Protein AF-A0A357FZ23-F1 (afdb_monomer_lite)

Radius of gyration: 27.16 Å; chains: 1; bounding box: 58×34×66 Å

Foldseek 3Di:
DCVVCVPVNVVVVVVVVVVVVVVVVVDDDDPDDDDPPLDDKDKDFDDPPDDLVNQVVVQVVVQVVQVVDVSDPHDDKDAAFDPDPVTPGHRRIMID

pLDDT: mean 87.71, std 7.06, range [60.09, 96.25]

Secondary structure (DSSP, 8-state):
-TTTSHHHHHHHHHHHHHHTHHHHTT----SSPPP--S------BPPTT--HHHHHHHHHHHHHHHTTSTT-S----EES--SSTT----TTBEE-

Structure (mmCIF, N/CA/C/O backbone):
data_AF-A0A357FZ23-F1
#
_entry.id   AF-A0A357FZ23-F1
#
loop_
_atom_site.group_PDB
_atom_site.id
_atom_site.type_symbol
_atom_site.label_atom_id
_atom_site.label_alt_id
_atom_site.label_comp_id
_atom_site.label_asym_id
_atom_site.label_entity_id
_atom_site.label_seq_id
_atom_site.pdbx_PDB_ins_code
_atom_site.Cartn_x
_atom_site.Cartn_y
_atom_site.Cartn_z
_atom_site.occupancy
_atom_site.B_iso_or_equiv
_atom_site.auth_seq_id
_atom_site.auth_comp_id
_atom_site.auth_asym_id
_atom_site.auth_atom_id
_atom_site.pdbx_PDB_model_num
ATOM 1 N N . MET A 1 1 ? -36.381 -7.744 37.051 1.00 60.09 1 MET A N 1
ATOM 2 C CA . MET A 1 1 ? -35.070 -8.378 37.308 1.00 60.09 1 MET A CA 1
ATOM 3 C C . MET A 1 1 ? -34.018 -7.376 37.783 1.00 60.09 1 MET A C 1
ATOM 5 O O . MET A 1 1 ? -33.565 -7.533 38.907 1.00 60.09 1 MET A O 1
ATOM 9 N N . ALA A 1 2 ? -33.676 -6.326 37.021 1.00 60.28 2 ALA A N 1
ATOM 10 C CA . ALA A 1 2 ? -32.646 -5.352 37.437 1.00 60.28 2 ALA A CA 1
ATOM 11 C C . ALA A 1 2 ? -32.967 -4.603 38.755 1.00 60.28 2 ALA A C 1
ATOM 13 O O . ALA A 1 2 ? -32.118 -4.493 39.632 1.00 60.28 2 ALA A O 1
ATOM 14 N N . LEU A 1 3 ? -34.218 -4.159 38.939 1.00 69.94 3 LEU A N 1
ATOM 15 C CA . LEU A 1 3 ? -34.681 -3.487 40.168 1.00 69.94 3 LEU A CA 1
ATOM 16 C C . LEU A 1 3 ? -34.973 -4.455 41.329 1.00 69.94 3 LEU A C 1
ATOM 18 O O . LEU A 1 3 ? -35.201 -4.027 42.454 1.00 69.94 3 LEU A O 1
ATOM 22 N N . THR A 1 4 ? -34.983 -5.762 41.054 1.00 79.81 4 THR A N 1
ATOM 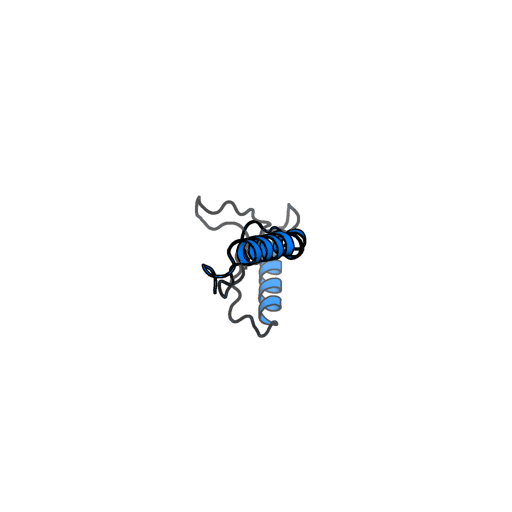23 C CA . THR A 1 4 ? -35.336 -6.815 42.018 1.00 79.81 4 THR A CA 1
ATOM 24 C C . THR A 1 4 ? -34.104 -7.321 42.778 1.00 79.81 4 THR A C 1
ATOM 26 O O . THR A 1 4 ? -34.212 -7.673 43.947 1.00 79.81 4 THR A O 1
ATOM 29 N N . PHE A 1 5 ? -32.919 -7.295 42.148 1.00 81.88 5 PHE A N 1
ATOM 30 C CA . PHE A 1 5 ? -31.633 -7.660 42.761 1.00 81.88 5 PHE A CA 1
ATOM 31 C C . PHE A 1 5 ? -30.536 -6.639 42.401 1.00 81.88 5 PHE A C 1
ATOM 33 O O . PHE A 1 5 ? -29.640 -6.931 41.599 1.00 81.88 5 PHE A O 1
ATOM 40 N N . PRO A 1 6 ? -30.571 -5.430 42.990 1.00 83.50 6 PRO A N 1
ATOM 41 C CA . PRO A 1 6 ? -29.705 -4.327 42.572 1.00 83.50 6 PRO A CA 1
ATOM 42 C C . PRO A 1 6 ? -28.211 -4.642 42.755 1.00 83.50 6 PRO A C 1
ATOM 44 O O . PRO A 1 6 ? -27.417 -4.407 41.851 1.00 83.50 6 PRO A O 1
ATOM 47 N N . LYS A 1 7 ? -27.820 -5.265 43.876 1.00 89.25 7 LYS A N 1
ATOM 48 C CA . LYS A 1 7 ? -26.413 -5.622 44.154 1.00 89.25 7 LYS A CA 1
ATOM 49 C C . LYS A 1 7 ? -25.861 -6.673 43.185 1.00 89.25 7 LYS A C 1
ATOM 51 O O . LYS A 1 7 ? -24.743 -6.530 42.704 1.00 89.25 7 LYS A O 1
ATOM 56 N N . ALA A 1 8 ? -26.650 -7.708 42.883 1.00 90.38 8 ALA A N 1
ATOM 57 C CA . ALA A 1 8 ? -26.251 -8.764 41.951 1.00 90.38 8 ALA A CA 1
ATOM 58 C C . ALA A 1 8 ? -26.084 -8.216 40.528 1.00 90.38 8 ALA A C 1
ATOM 60 O O . ALA A 1 8 ? -25.128 -8.56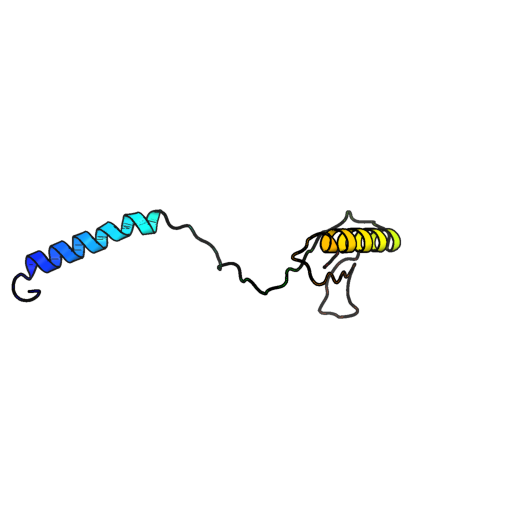0 39.840 1.00 90.38 8 ALA A O 1
ATOM 61 N N . THR A 1 9 ? -26.972 -7.305 40.124 1.00 91.00 9 THR A N 1
ATOM 62 C CA . THR A 1 9 ? -26.894 -6.627 38.825 1.00 91.00 9 THR A CA 1
ATOM 63 C C . THR A 1 9 ? -25.615 -5.789 38.710 1.00 91.00 9 THR A C 1
ATOM 65 O O . THR A 1 9 ? -24.924 -5.869 37.699 1.00 91.00 9 THR A O 1
ATOM 68 N N . VAL A 1 10 ? -25.250 -5.041 39.758 1.00 93.81 10 VAL A N 1
ATOM 69 C CA . VAL A 1 10 ? -24.015 -4.233 39.789 1.00 93.81 10 VAL A CA 1
ATOM 70 C C . VAL A 1 10 ? -22.758 -5.106 39.765 1.00 93.81 10 VAL A C 1
ATOM 72 O O . VAL A 1 10 ? -21.831 -4.816 39.011 1.00 93.81 10 VAL A O 1
ATOM 75 N N . LEU A 1 11 ? -22.724 -6.192 40.544 1.00 95.44 11 LEU A N 1
ATOM 76 C CA . LEU A 1 11 ? -21.590 -7.123 40.551 1.00 95.44 11 LEU A CA 1
ATOM 77 C C . LEU A 1 11 ? -21.396 -7.797 39.192 1.00 95.44 11 LEU A C 1
ATOM 79 O O . LEU A 1 11 ? -20.270 -7.890 38.707 1.00 95.44 11 LEU A O 1
ATOM 83 N N . LEU A 1 12 ? -22.489 -8.224 38.560 1.00 94.56 12 LEU A N 1
ATOM 84 C CA . LEU A 1 12 ? -22.443 -8.813 37.228 1.00 94.56 12 LEU A CA 1
ATOM 85 C C . LEU A 1 12 ? -21.944 -7.800 36.188 1.00 94.56 12 LEU A C 1
ATOM 87 O O . LEU A 1 12 ? -21.087 -8.138 35.376 1.00 94.56 12 LEU A O 1
ATOM 91 N N . ALA A 1 13 ? -22.417 -6.552 36.242 1.00 93.81 13 ALA A N 1
ATOM 92 C CA . ALA A 1 13 ? -21.954 -5.491 35.349 1.00 93.81 13 ALA A CA 1
ATOM 93 C C . ALA A 1 13 ? -20.449 -5.208 35.511 1.00 93.81 13 ALA A C 1
ATOM 95 O O . ALA A 1 13 ? -19.739 -5.069 34.517 1.00 93.81 13 ALA A O 1
ATOM 96 N N . LEU A 1 14 ? -19.944 -5.190 36.750 1.00 96.00 14 LEU A N 1
ATOM 97 C CA . LEU A 1 14 ? -18.513 -5.048 37.047 1.00 96.00 14 LEU A CA 1
ATOM 98 C C . LEU A 1 14 ? -17.688 -6.220 36.507 1.00 96.00 14 LEU A C 1
ATOM 100 O O . LEU A 1 14 ? -16.638 -6.000 35.905 1.00 96.00 14 LEU A O 1
ATOM 104 N N . ALA A 1 15 ? -18.167 -7.453 36.683 1.00 96.06 15 ALA A N 1
ATOM 105 C CA . ALA A 1 15 ? -17.496 -8.638 36.156 1.00 96.06 15 ALA A CA 1
ATOM 106 C C . ALA A 1 15 ? -17.397 -8.592 34.621 1.00 96.06 15 ALA A C 1
ATOM 108 O O . ALA A 1 15 ? -16.329 -8.850 34.062 1.00 96.06 15 ALA A O 1
ATOM 109 N N . VAL A 1 16 ? -18.478 -8.191 33.942 1.00 95.81 16 VAL A N 1
ATOM 110 C CA . VAL A 1 16 ? -18.488 -8.001 32.484 1.00 95.81 16 VAL A CA 1
ATOM 111 C C . VAL A 1 16 ? -17.518 -6.892 32.074 1.00 95.81 16 VAL A C 1
ATOM 113 O O . VAL A 1 16 ? -16.719 -7.106 31.166 1.00 95.81 16 VAL A O 1
ATOM 116 N N . LEU A 1 17 ? -17.507 -5.751 32.767 1.00 95.38 17 LEU A N 1
ATOM 117 C CA . LEU A 1 17 ? -16.590 -4.648 32.467 1.00 95.38 17 LEU A CA 1
ATOM 118 C C . LEU A 1 17 ? -15.119 -5.081 32.570 1.00 95.38 17 LEU A C 1
ATOM 120 O O . LEU A 1 17 ? -14.348 -4.858 31.640 1.00 95.38 17 LEU A O 1
ATOM 124 N N . ILE A 1 18 ? -14.736 -5.757 33.655 1.00 96.25 18 ILE A N 1
ATOM 125 C CA . ILE A 1 18 ? -13.361 -6.244 33.851 1.00 96.25 18 ILE A CA 1
ATOM 126 C C . ILE A 1 18 ? -12.984 -7.270 32.775 1.00 96.25 18 ILE A C 1
ATOM 128 O O . ILE A 1 18 ? -11.856 -7.258 32.280 1.00 96.25 18 ILE A O 1
ATOM 132 N N . SER A 1 19 ? -13.927 -8.117 32.351 1.00 96.06 19 SER A N 1
ATOM 133 C CA . SER A 1 19 ? -13.672 -9.110 31.302 1.00 96.06 19 SER A CA 1
ATOM 134 C C . SER A 1 19 ? -13.270 -8.482 29.959 1.00 96.06 19 SER A C 1
ATOM 136 O O . SER A 1 19 ? -12.547 -9.118 29.193 1.00 96.06 19 SER A O 1
ATOM 138 N N . THR A 1 20 ? -13.644 -7.218 29.701 1.00 94.88 20 THR A N 1
ATOM 139 C CA . THR A 1 20 ? -13.258 -6.488 28.477 1.00 94.88 20 THR A CA 1
ATOM 140 C C . THR A 1 20 ? -11.776 -6.108 28.422 1.00 94.88 20 THR A C 1
ATOM 142 O O . THR A 1 20 ? -11.245 -5.891 27.334 1.00 94.88 20 THR A O 1
ATOM 145 N N . ALA A 1 21 ? -11.060 -6.114 29.552 1.00 94.88 21 ALA A N 1
ATOM 146 C CA . ALA A 1 21 ? -9.625 -5.827 29.574 1.00 94.88 21 ALA A CA 1
ATOM 147 C C . ALA A 1 21 ? -8.800 -6.885 28.812 1.00 94.88 21 ALA A C 1
ATOM 149 O O . ALA A 1 21 ? -7.794 -6.564 28.176 1.00 94.88 21 ALA A O 1
ATOM 150 N N . LEU A 1 22 ? -9.246 -8.148 28.823 1.00 94.44 22 LEU A N 1
ATOM 151 C CA . LEU A 1 22 ? -8.580 -9.248 28.120 1.00 94.44 22 LEU A CA 1
ATOM 152 C C . LEU A 1 22 ? -8.576 -9.080 26.588 1.00 94.44 22 LEU A C 1
ATOM 154 O O . LEU A 1 22 ? -7.488 -9.138 26.019 1.00 94.44 22 LEU A O 1
ATOM 158 N N . PRO A 1 23 ? -9.709 -8.864 25.888 1.00 94.25 23 PRO A N 1
ATOM 159 C CA . PRO A 1 23 ? -9.689 -8.638 24.445 1.00 94.25 23 PRO A CA 1
ATOM 160 C C . PRO A 1 23 ? -8.991 -7.327 24.073 1.00 94.25 23 PRO A C 1
ATOM 162 O O . PRO A 1 23 ? -8.205 -7.328 23.133 1.00 94.25 23 PRO A O 1
ATOM 165 N N . VAL A 1 24 ? -9.195 -6.243 24.833 1.00 94.75 24 VAL A N 1
ATOM 166 C CA . VAL A 1 24 ? -8.569 -4.939 24.544 1.00 94.75 24 VAL A CA 1
ATOM 167 C C . VAL A 1 24 ? -7.042 -5.016 24.602 1.00 94.75 24 VAL A C 1
ATOM 169 O O . VAL A 1 24 ? -6.377 -4.468 23.731 1.00 94.75 24 VAL A O 1
ATOM 172 N N . SER A 1 25 ? -6.474 -5.759 25.558 1.00 92.31 25 SER A N 1
ATOM 173 C CA . SER A 1 25 ? -5.015 -5.955 25.647 1.00 92.31 25 SER A CA 1
ATOM 174 C C . SER A 1 25 ? -4.411 -6.792 24.512 1.00 92.31 25 SER A C 1
ATOM 176 O O . SER A 1 25 ? -3.193 -6.820 24.361 1.00 92.31 25 SER A O 1
ATOM 178 N N . ARG A 1 26 ? -5.243 -7.480 23.720 1.00 94.31 26 ARG A N 1
ATOM 179 C CA . ARG A 1 26 ? -4.817 -8.290 22.568 1.00 94.31 26 ARG A CA 1
ATOM 180 C C . ARG A 1 26 ? -5.040 -7.594 21.226 1.00 94.31 26 ARG A C 1
ATOM 182 O O . ARG A 1 26 ? -4.654 -8.156 20.204 1.00 94.31 26 ARG A O 1
ATOM 189 N N . LEU A 1 27 ? -5.674 -6.421 21.206 1.00 92.06 27 LEU A N 1
ATOM 190 C CA . LEU A 1 27 ? -5.858 -5.650 19.980 1.00 92.06 27 LEU A CA 1
ATOM 191 C C . LEU A 1 27 ? -4.535 -4.996 19.567 1.00 92.06 27 LEU A C 1
ATOM 193 O O . LEU A 1 27 ? -3.814 -4.441 20.395 1.00 92.06 27 LEU A O 1
ATOM 197 N N . GLY A 1 28 ? -4.230 -5.065 18.272 1.00 89.06 28 GLY A N 1
ATOM 198 C CA . GLY A 1 28 ? -3.161 -4.277 17.668 1.00 89.06 28 GLY A CA 1
ATOM 199 C C . GLY A 1 28 ? -3.558 -2.808 17.517 1.00 89.06 28 GLY A C 1
ATOM 200 O O . GLY A 1 28 ? -4.714 -2.433 17.715 1.00 89.06 28 GLY A O 1
ATOM 201 N N . SER A 1 2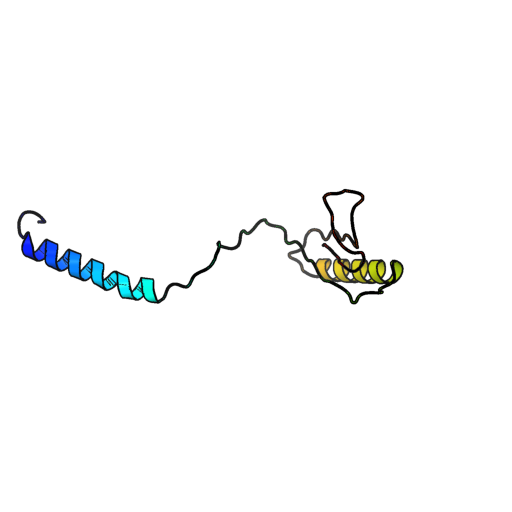9 ? -2.588 -1.980 17.138 1.00 88.62 29 SER A N 1
ATOM 202 C CA . SER A 1 29 ? -2.809 -0.581 16.778 1.00 88.62 29 SER A CA 1
ATOM 203 C C . SER A 1 29 ? -2.310 -0.351 15.359 1.00 88.62 29 SER A C 1
ATOM 205 O O . SER A 1 29 ? -1.170 -0.687 15.040 1.00 88.62 29 SER A O 1
ATOM 207 N N . GLU A 1 30 ? -3.164 0.229 14.525 1.00 90.88 30 GLU A N 1
ATOM 208 C CA . GLU A 1 30 ? -2.841 0.690 13.177 1.00 90.88 30 GLU A CA 1
ATOM 209 C C . GLU A 1 30 ? -3.306 2.145 13.051 1.00 90.88 30 GLU A C 1
ATOM 211 O O . GLU A 1 30 ? -4.268 2.548 13.704 1.00 90.88 30 GLU A O 1
ATOM 216 N N . PHE A 1 31 ? -2.622 2.951 12.233 1.00 89.19 31 PHE A N 1
ATOM 217 C CA . PHE A 1 31 ? -2.993 4.360 12.046 1.00 89.19 31 PHE A CA 1
ATOM 218 C C . PHE A 1 31 ? -4.380 4.498 11.402 1.00 89.19 31 PHE A C 1
ATOM 220 O O . PHE A 1 31 ? -5.216 5.271 11.866 1.00 89.19 31 PHE A O 1
ATOM 227 N N . MET A 1 32 ? -4.623 3.725 10.345 1.00 91.25 32 MET A N 1
ATOM 228 C CA . MET A 1 32 ? -5.892 3.650 9.632 1.00 91.25 32 MET A CA 1
ATOM 229 C C . MET A 1 32 ? -5.964 2.299 8.903 1.00 91.25 32 MET A C 1
ATOM 231 O O . MET A 1 32 ? -4.929 1.854 8.400 1.00 91.25 32 MET A O 1
ATOM 235 N N . PRO A 1 33 ? -7.142 1.654 8.815 1.00 87.62 33 PRO A N 1
ATOM 236 C CA . PRO A 1 33 ? -7.295 0.428 8.040 1.00 87.62 33 PRO A CA 1
ATOM 237 C C . PRO A 1 33 ? -6.948 0.647 6.558 1.00 87.62 33 PRO A C 1
ATOM 239 O O . PRO A 1 33 ? -7.247 1.720 6.023 1.00 87.62 33 PRO A O 1
ATOM 242 N N . PRO A 1 34 ? -6.367 -0.352 5.871 1.00 85.94 34 PRO A N 1
ATOM 243 C CA . PRO A 1 34 ? -6.096 -0.252 4.443 1.00 85.94 34 PRO A CA 1
ATOM 244 C C . PRO A 1 34 ? -7.404 -0.103 3.653 1.00 85.94 34 PRO A C 1
ATOM 246 O O . PRO A 1 34 ? -8.372 -0.832 3.881 1.00 85.94 34 PRO A O 1
ATOM 249 N N . LEU A 1 35 ? -7.426 0.843 2.712 1.00 87.75 35 LEU A N 1
ATOM 250 C CA . LEU A 1 35 ? -8.557 1.076 1.818 1.00 87.75 35 LEU A CA 1
ATOM 251 C C . LEU A 1 35 ? -8.372 0.275 0.522 1.00 87.75 35 LEU A C 1
ATOM 253 O O . LEU A 1 35 ? -7.335 0.367 -0.130 1.00 87.75 35 LEU A O 1
ATOM 257 N N . TYR A 1 36 ? -9.382 -0.505 0.135 1.00 87.69 36 TYR A N 1
ATOM 258 C CA . TYR A 1 36 ? -9.365 -1.277 -1.110 1.00 87.69 36 TYR A CA 1
ATOM 259 C C . TYR A 1 36 ? -10.006 -0.471 -2.242 1.00 87.69 36 TYR A C 1
ATOM 261 O O . TYR A 1 36 ? -11.209 -0.550 -2.475 1.00 87.69 36 TYR A O 1
ATOM 269 N N . GLU A 1 37 ? -9.192 0.311 -2.947 1.00 88.12 37 GLU A N 1
ATOM 270 C CA . GLU A 1 37 ? -9.645 1.241 -3.995 1.00 88.12 37 GLU A CA 1
ATOM 271 C C . GLU A 1 37 ? -9.939 0.562 -5.349 1.00 88.12 37 GLU A C 1
ATOM 273 O O . GLU A 1 37 ? -10.415 1.204 -6.279 1.00 88.12 37 GLU A O 1
ATOM 278 N N . GLY A 1 38 ? -9.670 -0.743 -5.480 1.00 86.62 38 GLY A N 1
ATOM 279 C CA . GLY A 1 38 ? -9.824 -1.492 -6.738 1.00 86.62 38 GLY A CA 1
ATOM 280 C C . GLY A 1 38 ? -8.676 -1.289 -7.736 1.00 86.62 38 GLY A C 1
ATOM 281 O O . GLY A 1 38 ? -8.598 -2.001 -8.733 1.00 86.62 38 GLY A O 1
ATOM 282 N N . SER A 1 39 ? -7.754 -0.375 -7.436 1.00 87.94 39 SER A N 1
ATOM 283 C CA . SER A 1 39 ? -6.474 -0.181 -8.118 1.00 87.94 39 SER A CA 1
ATOM 284 C C . SER A 1 39 ? -5.341 -0.072 -7.099 1.00 87.94 39 SER A C 1
ATOM 286 O O . SER A 1 39 ? -5.573 0.254 -5.935 1.00 87.94 39 SER A O 1
ATOM 288 N N . LEU A 1 40 ? -4.112 -0.326 -7.542 1.00 88.00 40 LEU A N 1
ATOM 289 C CA . LEU A 1 40 ? -2.900 -0.174 -6.744 1.00 88.00 40 LEU A CA 1
ATOM 290 C C . LEU A 1 40 ? -1.921 0.710 -7.516 1.00 88.00 40 LEU A C 1
ATOM 292 O O . LEU A 1 40 ? -1.820 0.573 -8.729 1.00 88.00 40 LEU A O 1
ATOM 296 N N . LEU A 1 41 ? -1.193 1.571 -6.806 1.00 89.56 41 LEU A N 1
ATOM 297 C CA . LEU A 1 41 ? -0.085 2.336 -7.365 1.00 89.56 41 LEU A CA 1
ATOM 298 C C . LEU A 1 41 ? 1.247 1.667 -6.999 1.00 89.56 41 LEU A C 1
ATOM 300 O O . LEU A 1 41 ? 1.641 1.641 -5.830 1.00 89.56 41 LEU A O 1
ATOM 304 N N . TYR A 1 42 ? 1.950 1.133 -7.992 1.00 87.56 42 TYR A N 1
ATOM 305 C CA . TYR A 1 42 ? 3.261 0.513 -7.842 1.00 87.56 42 TYR A CA 1
ATOM 306 C C . TYR A 1 42 ? 4.378 1.534 -8.088 1.00 87.56 42 TYR A C 1
ATOM 308 O O . TYR A 1 42 ? 4.502 2.067 -9.188 1.00 87.56 42 TYR A O 1
ATOM 316 N N . MET A 1 43 ? 5.207 1.799 -7.067 1.00 91.31 43 MET A N 1
ATOM 317 C CA . MET A 1 43 ? 6.236 2.854 -7.105 1.00 91.31 43 MET A CA 1
ATOM 318 C C . MET A 1 43 ? 7.666 2.348 -6.850 1.00 91.31 43 MET A C 1
ATOM 320 O O . MET A 1 43 ? 8.236 2.613 -5.786 1.00 91.31 43 MET A O 1
ATOM 324 N N . PRO A 1 44 ? 8.283 1.591 -7.773 1.00 88.06 44 PRO A N 1
ATOM 325 C CA . PRO A 1 44 ? 9.667 1.174 -7.609 1.00 88.06 44 PRO A CA 1
ATOM 326 C C . PRO A 1 44 ? 10.637 2.316 -7.955 1.00 88.06 44 PRO A C 1
ATOM 328 O O . PRO A 1 44 ? 10.394 3.138 -8.843 1.00 88.06 44 PRO A O 1
ATOM 331 N N . MET A 1 45 ? 11.791 2.330 -7.285 1.00 85.56 45 MET A N 1
ATOM 332 C CA . MET A 1 45 ? 12.881 3.267 -7.569 1.00 85.56 45 MET A CA 1
ATOM 333 C C . MET A 1 45 ? 14.127 2.535 -8.067 1.00 85.56 45 MET A C 1
ATOM 335 O O . MET A 1 45 ? 14.581 1.571 -7.451 1.00 85.56 45 MET A O 1
ATOM 339 N N . ALA A 1 46 ? 14.704 3.023 -9.165 1.00 85.06 46 ALA A N 1
ATOM 340 C CA . ALA A 1 46 ? 15.987 2.572 -9.691 1.00 85.06 46 ALA A CA 1
ATOM 341 C C . ALA A 1 46 ? 17.161 3.361 -9.081 1.00 85.06 46 ALA A C 1
ATOM 343 O O . ALA A 1 46 ? 16.987 4.449 -8.517 1.00 85.06 46 ALA A O 1
ATOM 344 N N . LEU A 1 47 ? 18.379 2.827 -9.231 1.00 86.19 47 LEU A N 1
ATOM 345 C CA . LEU A 1 47 ? 19.599 3.517 -8.808 1.00 86.19 47 LEU A CA 1
ATOM 346 C C . LEU A 1 47 ? 19.740 4.886 -9.510 1.00 86.19 47 LEU A C 1
ATOM 348 O O . LEU A 1 47 ? 19.410 5.010 -10.696 1.00 86.19 47 LEU A O 1
ATOM 352 N N . PRO A 1 48 ? 20.254 5.915 -8.809 1.00 80.00 48 PRO A N 1
ATOM 353 C CA . PRO A 1 48 ? 20.541 7.210 -9.418 1.00 80.00 48 PRO A CA 1
ATOM 354 C C . PRO A 1 48 ? 21.508 7.069 -10.603 1.00 80.00 48 PRO A C 1
ATOM 356 O O . PRO A 1 48 ? 22.465 6.302 -10.538 1.00 80.00 48 PRO A O 1
ATOM 359 N N . GLY A 1 49 ? 21.276 7.826 -11.679 1.00 79.94 49 GLY A N 1
ATOM 360 C CA . GLY A 1 49 ? 22.129 7.809 -12.878 1.00 79.94 49 GLY A CA 1
ATOM 361 C C . GLY A 1 49 ? 21.663 6.878 -14.003 1.00 79.94 49 GLY A C 1
ATOM 362 O O . GLY A 1 49 ? 22.336 6.786 -15.028 1.00 79.94 49 GLY A O 1
ATOM 363 N N . ALA A 1 50 ? 20.506 6.223 -13.860 1.00 82.44 50 ALA A N 1
ATOM 364 C CA . ALA A 1 50 ? 19.883 5.485 -14.954 1.00 82.44 50 ALA A CA 1
ATOM 365 C C . ALA A 1 50 ? 19.546 6.410 -16.139 1.00 82.44 50 ALA A C 1
ATOM 367 O O . ALA A 1 50 ? 18.987 7.497 -15.972 1.00 82.44 50 ALA A O 1
ATOM 368 N N . SER A 1 51 ? 19.876 5.968 -17.356 1.00 87.81 51 SER A N 1
ATOM 369 C CA . SER A 1 51 ? 19.563 6.725 -18.569 1.00 87.81 51 SER A CA 1
ATOM 370 C C . SER A 1 51 ? 18.049 6.731 -18.849 1.00 87.81 51 SER A C 1
ATOM 372 O O . SER A 1 51 ? 17.364 5.750 -18.539 1.00 87.81 51 SER A O 1
ATOM 374 N N . PRO A 1 52 ? 17.500 7.770 -19.509 1.00 87.06 52 PRO A N 1
ATOM 375 C CA . PRO A 1 52 ? 16.091 7.782 -19.903 1.00 87.06 52 PRO A CA 1
ATOM 376 C C . PRO A 1 52 ? 15.682 6.602 -20.798 1.00 87.06 52 PRO A C 1
ATOM 378 O O . PRO A 1 52 ? 14.522 6.201 -20.793 1.00 87.06 52 PRO A O 1
ATOM 381 N N . SER A 1 53 ? 16.600 6.045 -21.593 1.00 89.31 53 SER A N 1
ATOM 382 C CA . SER A 1 53 ? 16.349 4.836 -22.389 1.00 89.31 53 SER A CA 1
ATOM 383 C C . SER A 1 53 ? 16.219 3.595 -21.510 1.00 89.31 53 SER A C 1
ATOM 385 O O . SER A 1 53 ? 15.269 2.837 -21.680 1.00 89.31 53 SER A O 1
ATOM 387 N N . THR A 1 54 ? 17.103 3.435 -20.523 1.00 88.31 54 THR A N 1
ATOM 388 C CA . THR A 1 54 ? 17.047 2.325 -19.560 1.00 88.31 54 THR A CA 1
ATOM 389 C C . THR A 1 54 ? 15.760 2.379 -18.739 1.00 88.31 54 THR A C 1
ATOM 391 O O . THR A 1 54 ? 15.094 1.365 -18.572 1.00 88.31 54 THR A O 1
ATOM 394 N N . MET A 1 55 ? 15.347 3.566 -18.285 1.00 90.38 55 MET A N 1
ATOM 395 C CA . MET A 1 55 ? 14.096 3.717 -17.533 1.00 90.38 55 MET A CA 1
ATOM 396 C C . MET A 1 55 ? 12.860 3.339 -18.359 1.00 90.38 55 MET A C 1
ATOM 398 O O . MET A 1 55 ? 11.933 2.735 -17.826 1.00 90.38 55 MET A O 1
ATOM 402 N N . ARG A 1 56 ? 12.850 3.635 -19.667 1.00 89.62 56 ARG A N 1
ATOM 403 C CA . ARG A 1 56 ? 11.771 3.199 -20.572 1.00 89.62 56 ARG A CA 1
ATOM 404 C C . ARG A 1 56 ? 11.733 1.684 -20.744 1.00 89.62 56 ARG A C 1
ATOM 406 O O . ARG A 1 56 ? 10.647 1.118 -20.787 1.00 89.62 56 ARG A O 1
ATOM 413 N N . GLU A 1 57 ? 12.891 1.0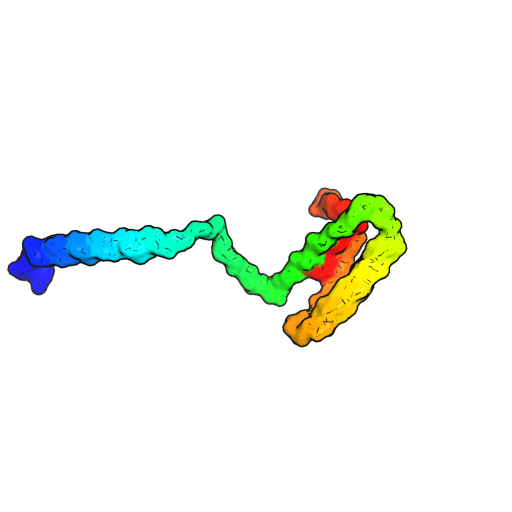41 -20.844 1.00 91.25 57 GLU A N 1
ATOM 414 C CA . GLU A 1 57 ? 12.981 -0.418 -20.940 1.00 91.25 57 GLU A CA 1
ATOM 415 C C . GLU A 1 57 ? 12.463 -1.088 -19.663 1.00 91.25 57 GLU A C 1
ATOM 417 O O . GLU A 1 57 ? 11.596 -1.958 -19.740 1.00 91.25 57 GLU A O 1
ATOM 422 N N . ILE A 1 58 ? 12.910 -0.619 -18.492 1.00 90.56 58 ILE A N 1
ATOM 423 C CA . ILE A 1 58 ? 12.438 -1.114 -17.191 1.00 90.56 58 ILE A CA 1
ATOM 424 C C . ILE A 1 58 ? 10.917 -0.958 -17.090 1.00 90.56 58 ILE A C 1
ATOM 426 O O . ILE A 1 58 ? 10.233 -1.914 -16.742 1.00 90.56 58 ILE A O 1
ATOM 430 N N . LEU A 1 59 ? 10.373 0.206 -17.460 1.00 91.44 59 LEU A N 1
ATOM 431 C CA . LEU A 1 59 ? 8.930 0.455 -17.458 1.00 91.44 59 LEU A CA 1
ATOM 432 C C . LEU A 1 59 ? 8.163 -0.552 -18.329 1.00 91.44 59 LEU A C 1
ATOM 434 O O . LEU A 1 59 ? 7.171 -1.132 -17.897 1.00 91.44 59 LEU A O 1
ATOM 438 N N . GLN A 1 60 ? 8.632 -0.793 -19.557 1.00 92.12 60 GLN A N 1
ATOM 439 C CA . GLN A 1 60 ? 7.986 -1.730 -20.479 1.00 92.12 60 GLN A CA 1
ATOM 440 C C . GLN A 1 60 ? 8.019 -3.171 -19.963 1.00 92.12 60 GLN A C 1
ATOM 442 O O . GLN A 1 60 ? 7.028 -3.894 -20.096 1.00 92.12 60 GLN A O 1
ATOM 447 N N . VAL A 1 61 ? 9.148 -3.594 -19.390 1.00 93.88 61 VAL A N 1
ATOM 448 C CA . VAL A 1 61 ? 9.303 -4.933 -18.814 1.00 93.88 61 VAL A CA 1
ATOM 449 C C . VAL A 1 61 ? 8.391 -5.098 -17.599 1.00 93.88 61 VAL A C 1
ATOM 451 O O . VAL A 1 61 ? 7.656 -6.083 -17.538 1.00 93.88 61 VAL A O 1
ATOM 454 N N . THR A 1 62 ? 8.365 -4.118 -16.695 1.00 92.62 62 THR A N 1
ATOM 455 C CA . THR A 1 62 ? 7.502 -4.119 -15.505 1.00 92.62 62 THR A CA 1
ATOM 456 C C . THR A 1 62 ? 6.025 -4.189 -15.883 1.00 92.62 62 THR A C 1
ATOM 458 O O . THR A 1 62 ? 5.324 -5.077 -15.404 1.00 92.62 62 THR A O 1
ATOM 461 N N . ASN A 1 63 ? 5.545 -3.343 -16.801 1.00 92.56 63 ASN A N 1
ATOM 462 C CA . ASN A 1 63 ? 4.143 -3.384 -17.232 1.00 92.56 63 ASN A CA 1
ATOM 463 C C . ASN A 1 63 ? 3.783 -4.730 -17.863 1.00 92.56 63 ASN A C 1
ATOM 465 O O . ASN A 1 63 ? 2.713 -5.269 -17.595 1.00 92.56 63 ASN A O 1
ATOM 469 N N . ARG A 1 64 ? 4.678 -5.309 -18.674 1.00 93.88 64 ARG A N 1
ATOM 470 C CA . ARG A 1 64 ? 4.450 -6.634 -19.262 1.00 93.88 64 ARG A CA 1
ATOM 471 C C . ARG A 1 64 ? 4.346 -7.712 -18.189 1.00 93.88 64 ARG A C 1
ATOM 473 O O . ARG A 1 64 ? 3.495 -8.582 -18.316 1.00 93.88 64 ARG A O 1
ATOM 480 N N . GLN A 1 65 ? 5.189 -7.652 -17.159 1.00 94.25 65 GLN A N 1
ATOM 481 C CA . GLN A 1 65 ? 5.139 -8.580 -16.030 1.00 94.25 65 GLN A CA 1
ATOM 482 C C . GLN A 1 65 ? 3.854 -8.414 -15.215 1.00 94.25 65 GLN A C 1
ATOM 484 O O . GLN A 1 65 ? 3.220 -9.415 -14.898 1.00 94.25 65 GLN A O 1
ATOM 489 N N . LEU A 1 66 ? 3.416 -7.183 -14.946 1.00 92.75 66 LEU A N 1
ATOM 490 C CA . LEU A 1 66 ? 2.156 -6.929 -14.240 1.00 92.75 66 LEU A CA 1
ATOM 491 C C . LEU A 1 66 ? 0.953 -7.494 -15.001 1.00 92.75 66 LEU A C 1
ATOM 493 O O . LEU A 1 66 ? 0.111 -8.150 -14.403 1.00 92.75 66 LEU A O 1
ATOM 497 N N . MET A 1 67 ? 0.926 -7.351 -16.327 1.00 94.81 67 MET A N 1
ATOM 498 C CA . MET A 1 67 ? -0.129 -7.928 -17.170 1.00 94.81 67 MET A CA 1
ATOM 499 C C . MET A 1 67 ? -0.113 -9.469 -17.234 1.00 94.81 67 MET A C 1
ATOM 501 O O . MET A 1 67 ? -1.022 -10.052 -17.817 1.00 94.81 67 MET A O 1
ATOM 505 N N . THR A 1 68 ? 0.899 -10.151 -16.673 1.00 96.00 68 THR A N 1
ATOM 506 C CA . THR A 1 68 ? 0.865 -11.624 -16.529 1.00 96.00 68 THR A CA 1
ATOM 507 C C . THR A 1 68 ? 0.007 -12.087 -15.351 1.00 96.00 68 THR A C 1
ATOM 509 O O . THR A 1 68 ? -0.361 -13.259 -15.295 1.00 96.00 68 THR A O 1
ATOM 512 N N . VAL A 1 69 ? -0.325 -11.182 -14.426 1.00 95.06 69 VAL A N 1
ATOM 513 C CA . VAL A 1 69 ? -1.179 -11.450 -13.267 1.00 95.06 69 VAL A CA 1
ATOM 514 C C . VAL A 1 69 ? -2.646 -11.333 -13.706 1.00 95.06 69 VAL A C 1
ATOM 516 O O . VAL A 1 69 ? -3.040 -10.274 -14.193 1.00 95.06 69 VAL A O 1
ATOM 519 N N . PRO A 1 70 ? -3.470 -12.388 -13.567 1.00 94.00 70 PRO A N 1
ATOM 520 C CA . PRO A 1 70 ? -4.821 -12.418 -14.136 1.00 94.00 70 PRO A CA 1
ATOM 521 C C . PRO A 1 70 ? -5.785 -11.403 -13.505 1.00 94.00 70 PRO A C 1
ATOM 523 O O . PRO A 1 70 ? -6.767 -11.021 -14.138 1.00 94.00 70 PRO A O 1
ATOM 526 N N . GLU A 1 71 ? -5.515 -10.943 -12.284 1.00 93.38 71 GLU A N 1
ATOM 527 C CA . GLU A 1 71 ? -6.288 -9.908 -11.595 1.00 93.38 71 GLU A CA 1
ATOM 528 C C . GLU A 1 71 ? -6.057 -8.498 -12.172 1.00 93.38 71 GLU A C 1
ATOM 530 O O . GLU A 1 71 ? -6.855 -7.592 -11.925 1.00 93.38 71 GLU A O 1
ATOM 535 N N . VAL A 1 72 ? -4.985 -8.287 -12.947 1.00 91.75 72 VAL A N 1
ATOM 536 C CA . VAL A 1 72 ? -4.619 -6.973 -13.492 1.00 91.75 72 VAL A CA 1
ATOM 537 C C . VAL A 1 72 ? -5.296 -6.754 -14.845 1.00 91.75 72 VAL A C 1
ATOM 539 O O . VAL A 1 72 ? -4.913 -7.331 -15.859 1.00 91.75 72 VAL A O 1
ATOM 542 N N . ALA A 1 73 ? -6.288 -5.861 -14.880 1.00 91.19 73 ALA A N 1
ATOM 543 C CA . ALA A 1 73 ? -6.978 -5.492 -16.119 1.00 91.19 73 ALA A CA 1
ATOM 544 C C . ALA A 1 73 ? -6.196 -4.477 -16.978 1.00 91.19 73 ALA A C 1
ATOM 546 O O . ALA A 1 73 ? -6.296 -4.491 -18.206 1.00 91.19 73 ALA A O 1
ATOM 547 N N . LEU A 1 74 ? -5.441 -3.577 -16.340 1.00 90.25 74 LEU A N 1
ATOM 548 C CA . LEU A 1 74 ? -4.687 -2.504 -16.989 1.00 90.25 74 LEU A CA 1
ATOM 549 C C . LEU A 1 74 ? -3.440 -2.169 -16.162 1.00 90.25 74 LEU A C 1
ATOM 551 O O . LEU A 1 74 ? -3.534 -2.035 -14.946 1.00 90.25 74 LEU A O 1
ATOM 555 N N . ALA A 1 75 ? -2.305 -1.964 -16.833 1.00 90.62 75 ALA A N 1
ATOM 556 C CA . ALA A 1 75 ? -1.081 -1.435 -16.234 1.00 90.62 75 ALA A CA 1
ATOM 557 C C . ALA A 1 75 ? -0.639 -0.172 -16.991 1.00 90.62 75 ALA A C 1
ATOM 559 O O . ALA A 1 75 ? -0.273 -0.250 -18.171 1.00 90.62 75 ALA A O 1
ATOM 560 N N . PHE A 1 76 ? -0.664 0.990 -16.330 1.00 89.12 76 PHE A N 1
ATOM 561 C CA . PHE A 1 76 ? -0.297 2.276 -16.931 1.00 89.12 76 PHE A CA 1
ATOM 562 C C . PHE A 1 76 ? 0.949 2.850 -16.261 1.00 89.12 76 PHE A C 1
ATOM 564 O O . PHE A 1 76 ? 0.885 3.412 -15.178 1.00 89.12 76 PHE A O 1
ATOM 571 N N . GLY A 1 77 ? 2.086 2.725 -16.940 1.00 87.00 77 GLY A N 1
ATOM 572 C CA . GLY A 1 77 ? 3.375 3.117 -16.390 1.00 87.00 77 GLY A CA 1
ATOM 573 C C . GLY A 1 77 ? 3.776 4.552 -16.745 1.00 87.00 77 GLY A C 1
ATOM 574 O O . GLY A 1 77 ? 3.714 4.946 -17.911 1.00 87.00 77 GLY A O 1
ATOM 575 N N . LYS A 1 78 ? 4.290 5.299 -15.766 1.00 86.00 78 LYS A N 1
ATOM 576 C CA . LYS A 1 78 ? 4.952 6.601 -15.902 1.00 86.00 78 LYS A CA 1
ATOM 577 C C . LYS A 1 78 ? 6.374 6.497 -15.343 1.00 86.00 78 LYS A C 1
ATOM 579 O O . LYS A 1 78 ? 6.559 6.112 -14.196 1.00 86.00 78 LYS A O 1
ATOM 584 N N . ALA A 1 79 ? 7.379 6.860 -16.138 1.00 83.94 79 ALA A N 1
ATOM 585 C CA . ALA A 1 79 ? 8.757 7.009 -15.663 1.00 83.94 79 ALA A CA 1
ATOM 586 C C . ALA A 1 79 ? 9.118 8.497 -15.575 1.00 83.94 79 ALA A C 1
ATOM 588 O O . ALA A 1 79 ? 9.012 9.220 -16.571 1.00 83.94 79 ALA A O 1
ATOM 589 N N . GLY A 1 80 ? 9.571 8.944 -14.404 1.00 81.88 80 GLY A N 1
ATOM 590 C CA . GLY A 1 80 ? 9.836 10.355 -14.125 1.00 81.88 80 GLY A CA 1
ATOM 591 C C . GLY A 1 80 ? 8.571 11.180 -13.895 1.00 81.88 80 GLY A C 1
ATOM 592 O O . GLY A 1 80 ? 7.518 10.644 -13.570 1.00 81.88 80 GLY A O 1
ATOM 593 N N . ARG A 1 81 ? 8.672 12.500 -14.060 1.00 82.94 81 ARG A N 1
ATOM 594 C CA . ARG A 1 81 ? 7.562 13.427 -13.803 1.00 82.94 81 ARG A CA 1
ATOM 595 C C . ARG A 1 81 ? 6.690 13.695 -15.026 1.00 82.94 81 ARG A C 1
ATOM 597 O O . ARG A 1 81 ? 7.163 13.749 -16.162 1.00 82.94 81 ARG A O 1
ATOM 604 N N . SER A 1 82 ? 5.430 13.996 -14.761 1.00 83.56 82 SER A N 1
ATOM 605 C CA . SER A 1 82 ? 4.552 14.738 -15.657 1.00 83.56 82 SER A CA 1
ATOM 606 C C . SER A 1 82 ? 4.965 16.217 -15.737 1.00 83.56 82 SER A C 1
ATOM 608 O O . SER A 1 82 ? 5.693 16.741 -14.890 1.00 83.56 82 SER A O 1
ATOM 610 N N . ASN A 1 83 ? 4.500 16.927 -16.769 1.00 79.19 83 ASN A N 1
ATOM 611 C CA . ASN A 1 83 ? 4.729 18.369 -16.922 1.00 79.19 83 ASN A CA 1
ATOM 612 C C . ASN A 1 83 ? 3.797 19.183 -16.003 1.00 79.19 83 ASN A C 1
ATOM 614 O O . ASN A 1 83 ? 3.005 19.998 -16.470 1.00 79.19 83 ASN A O 1
ATOM 618 N N . SER A 1 84 ? 3.871 18.943 -14.694 1.00 80.88 84 SER A N 1
ATOM 619 C CA . SER A 1 84 ? 3.064 19.615 -13.677 1.00 80.88 84 SER A CA 1
ATOM 620 C C . SER A 1 84 ? 3.897 19.914 -12.434 1.00 80.88 84 SER A C 1
ATOM 622 O O . SER A 1 84 ? 4.738 19.117 -12.032 1.00 80.88 84 SER A O 1
ATOM 624 N N . ALA A 1 85 ? 3.634 21.053 -11.789 1.00 83.62 85 ALA A N 1
ATOM 625 C CA . ALA A 1 85 ? 4.270 21.415 -10.518 1.00 83.62 85 ALA A CA 1
ATOM 626 C C . ALA A 1 85 ? 3.842 20.506 -9.350 1.00 83.62 85 ALA A C 1
ATOM 628 O O . ALA A 1 85 ? 4.488 20.495 -8.308 1.00 83.62 85 ALA A O 1
ATOM 629 N N . THR A 1 86 ? 2.756 19.749 -9.527 1.00 85.31 86 THR A N 1
ATOM 630 C CA . THR A 1 86 ? 2.240 18.800 -8.526 1.00 85.31 86 THR A CA 1
ATOM 631 C C . THR A 1 86 ? 2.973 17.457 -8.515 1.00 85.31 86 THR A C 1
ATOM 633 O O . THR A 1 86 ? 2.722 16.652 -7.627 1.00 85.31 86 THR A O 1
ATOM 636 N N . ASP A 1 87 ? 3.881 17.219 -9.466 1.00 83.38 87 ASP A N 1
ATOM 637 C CA . ASP A 1 87 ? 4.573 15.942 -9.632 1.00 83.38 87 ASP A CA 1
ATOM 638 C C . ASP A 1 87 ? 6.087 16.084 -9.377 1.00 83.38 87 ASP A C 1
ATOM 640 O O . ASP A 1 87 ? 6.846 16.468 -10.278 1.00 83.38 87 ASP A O 1
ATOM 644 N N . PRO A 1 88 ? 6.550 15.808 -8.143 1.00 77.69 88 PRO A N 1
ATOM 645 C CA . PRO A 1 88 ? 7.960 15.893 -7.784 1.00 77.69 88 PRO A CA 1
ATOM 646 C C . PRO A 1 88 ? 8.764 14.636 -8.170 1.00 77.69 88 PRO A C 1
ATOM 648 O O . PRO A 1 88 ? 9.915 14.520 -7.745 1.00 77.69 88 PRO A O 1
ATOM 651 N N . ALA A 1 89 ? 8.199 13.691 -8.940 1.00 77.88 89 ALA A N 1
ATOM 652 C CA . ALA A 1 89 ? 8.833 12.408 -9.235 1.00 77.88 89 ALA A CA 1
ATOM 653 C C . ALA A 1 89 ? 10.196 12.563 -9.943 1.00 77.88 89 ALA A C 1
ATOM 655 O O . ALA A 1 89 ? 10.284 13.163 -11.024 1.00 77.88 89 ALA A O 1
ATOM 656 N N . PRO A 1 90 ? 11.287 12.003 -9.388 1.00 75.69 90 PRO A N 1
ATOM 657 C CA . PRO A 1 90 ? 12.578 12.015 -10.058 1.00 75.69 90 PRO A CA 1
ATOM 658 C C . PRO A 1 90 ? 12.589 11.012 -11.225 1.00 75.69 90 PRO A C 1
ATOM 660 O O . PRO A 1 90 ? 11.826 10.051 -11.251 1.00 75.69 90 PRO A O 1
ATOM 663 N N . LEU A 1 91 ? 13.481 11.208 -12.204 1.00 75.62 91 LEU A N 1
ATOM 664 C CA . LEU A 1 91 ? 13.551 10.371 -13.419 1.00 75.62 91 LEU A CA 1
ATOM 665 C C . LEU A 1 91 ? 13.773 8.873 -13.152 1.00 75.62 91 LEU A C 1
ATOM 667 O O . LEU A 1 91 ? 13.451 8.052 -14.005 1.00 75.62 91 LEU A O 1
ATOM 671 N N . ASN A 1 92 ? 14.339 8.520 -12.000 1.00 75.81 92 ASN A N 1
ATOM 672 C CA . ASN A 1 92 ? 14.604 7.144 -11.586 1.00 75.81 92 ASN A CA 1
ATOM 673 C C . ASN A 1 92 ? 13.416 6.474 -10.871 1.00 75.81 92 ASN A C 1
ATOM 675 O O . ASN A 1 92 ? 13.544 5.317 -10.473 1.00 75.81 92 ASN A O 1
ATOM 679 N N . MET A 1 93 ? 12.291 7.171 -10.693 1.00 82.38 93 MET A N 1
ATOM 680 C CA . MET A 1 93 ? 11.070 6.611 -10.118 1.00 82.38 93 MET A CA 1
ATOM 681 C C . MET A 1 93 ? 10.087 6.225 -11.224 1.00 82.38 93 MET A C 1
ATOM 683 O O . MET A 1 93 ? 9.878 6.973 -12.185 1.00 82.38 93 MET A O 1
ATOM 687 N N . ILE A 1 94 ? 9.510 5.037 -11.081 1.00 81.56 94 ILE A N 1
ATOM 688 C CA . ILE A 1 94 ? 8.416 4.542 -11.913 1.00 81.56 94 ILE A CA 1
ATOM 689 C C . ILE A 1 94 ? 7.147 4.553 -11.067 1.00 81.56 94 ILE A C 1
ATOM 691 O O . ILE A 1 94 ? 7.205 4.264 -9.879 1.00 81.56 94 ILE A O 1
ATOM 695 N N . GLU A 1 95 ? 6.020 4.866 -11.687 1.00 80.69 95 GLU A N 1
ATOM 696 C CA . GLU A 1 95 ? 4.676 4.751 -11.124 1.00 80.69 95 GLU A CA 1
ATOM 697 C C . GLU A 1 95 ? 3.845 3.905 -12.095 1.00 80.69 95 GLU A C 1
ATOM 699 O O . GLU A 1 95 ? 3.898 4.161 -13.298 1.00 80.69 95 GLU A O 1
ATOM 704 N N . THR A 1 96 ? 3.161 2.853 -11.644 1.00 75.19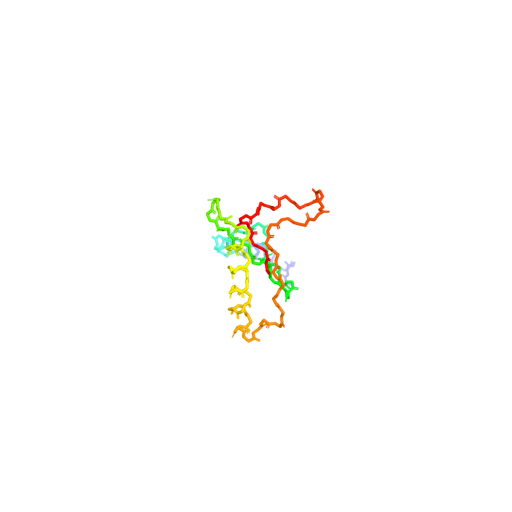 96 THR A N 1
ATOM 705 C CA . THR A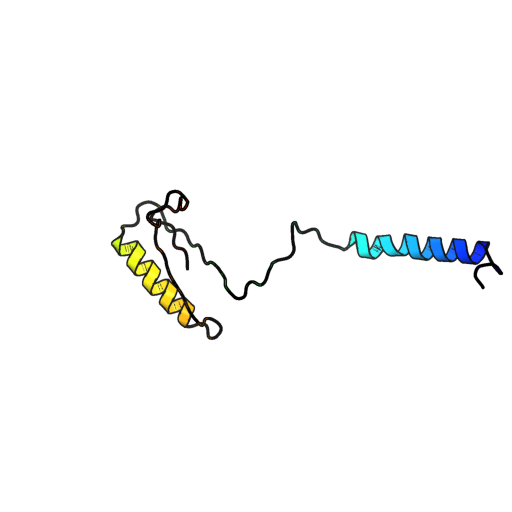 1 96 ? 2.356 1.959 -12.508 1.00 75.19 96 THR A CA 1
ATOM 706 C C . THR A 1 96 ? 1.085 1.479 -11.837 1.00 75.19 96 THR A C 1
ATOM 708 O O . THR A 1 96 ? 1.142 1.269 -10.607 1.00 75.19 96 THR A O 1
#

Sequence (96 aa):
MALTFPKATVLLALAVLISTALPVSRLGSEFMPPLYEGSLLYMPMALPGASPSTMREILQVTNRQLMTVPEVALAFGKAGRSNSATDPAPLNMIET